Protein AF-F6WPB7-F1 (afdb_monomer)

Organism: Ciona intestinalis (NCBI:txid7719)

Sequence (108 aa):
MQIERGNTVSQFNFQTLTNLPKILIQEESEMYDKACGSCGDGVMTQIHNASVHAQSLCNITETITSPLLHVLEATNKKHEMELERIKLENEELKQQIAALSTELEIEV

Mean predicted aligned error: 7.41 Å

InterPro domains:
  IPR040749 BRCC36, C-terminal helical domain [PF18110] (13-93)

Radius of gyration: 27.07 Å; Cα contacts (8 Å, |Δi|>4): 23; chains: 1; bounding box: 57×30×82 Å

Secondary structure (DSSP, 8-state):
------SS--HHHHHHHHHHHHHHHHHHHHHHHHHH--TT--HHHHHHHHHHHHHHHHHHIIIIIHHHHHHHHHHHHHHHHHHHHHHHHHHHHHHHHHHHHHHHHH--

pLDDT: mean 89.82, std 11.3, range [43.94, 98.19]

Solvent-accessible surface area (backbone atoms only — not comparable to full-atom values): 6297 Å² total; per-residue (Å²): 140,84,86,78,89,73,95,66,86,48,72,68,58,51,52,54,62,65,42,51,61,54,51,54,52,49,55,52,49,56,51,50,52,58,69,66,66,52,87,84,69,49,72,68,56,53,53,49,52,53,51,51,49,53,52,50,55,50,48,49,40,65,70,48,46,48,54,51,49,54,50,52,53,54,50,50,56,50,50,54,55,49,49,53,53,51,51,52,54,51,52,53,51,49,51,51,53,51,52,56,54,54,55,58,65,72,77,112

Structure (mmCIF, N/CA/C/O backbone):
data_AF-F6WPB7-F1
#
_entry.id   AF-F6WPB7-F1
#
loop_
_atom_site.group_PDB
_atom_site.id
_atom_site.type_symbol
_atom_site.label_atom_id
_atom_site.label_alt_id
_atom_site.label_comp_id
_atom_site.label_asym_id
_atom_site.label_entity_id
_atom_site.label_seq_id
_atom_site.pdbx_PDB_ins_code
_atom_site.Cartn_x
_atom_site.Cartn_y
_atom_site.Cartn_z
_atom_site.occupancy
_atom_site.B_iso_or_equiv
_atom_site.auth_seq_id
_atom_site.auth_comp_id
_atom_site.auth_asym_id
_atom_site.auth_atom_id
_atom_site.pdbx_PDB_model_num
ATOM 1 N N . MET A 1 1 ? 4.701 25.554 13.020 1.00 56.72 1 MET A N 1
ATOM 2 C CA . MET A 1 1 ? 4.024 24.363 12.469 1.00 56.72 1 MET A CA 1
ATOM 3 C C . MET A 1 1 ? 3.796 23.409 13.631 1.00 56.72 1 MET A C 1
ATOM 5 O O . MET A 1 1 ? 4.776 22.999 14.237 1.00 56.72 1 MET A O 1
ATOM 9 N N . GLN A 1 2 ? 2.545 23.170 14.026 1.00 71.25 2 GLN A N 1
ATOM 10 C CA . GLN A 1 2 ? 2.192 22.207 15.077 1.00 71.25 2 GLN A CA 1
ATOM 11 C C . GLN A 1 2 ? 1.472 21.028 14.417 1.00 71.25 2 GLN A C 1
ATOM 13 O O . GLN A 1 2 ? 0.668 21.242 13.514 1.00 71.25 2 GLN A O 1
ATOM 18 N N . ILE A 1 3 ? 1.811 19.803 14.822 1.00 82.81 3 ILE A N 1
ATOM 19 C CA . ILE A 1 3 ? 1.161 18.582 14.337 1.00 82.81 3 ILE A CA 1
ATOM 20 C C . ILE A 1 3 ? 0.064 18.225 15.336 1.00 82.81 3 ILE A C 1
ATOM 22 O O . ILE A 1 3 ? 0.356 17.917 16.492 1.00 82.81 3 ILE A O 1
ATOM 26 N N . GLU A 1 4 ? -1.187 18.263 14.890 1.00 80.88 4 GLU A N 1
ATOM 27 C CA . GLU A 1 4 ? -2.320 17.762 15.667 1.00 80.88 4 GLU A CA 1
ATOM 28 C C . GLU A 1 4 ? -2.389 16.232 15.579 1.00 80.88 4 GLU A C 1
ATOM 30 O O . GLU A 1 4 ? -2.105 15.634 14.537 1.00 80.88 4 GLU A O 1
ATOM 35 N N . ARG A 1 5 ? -2.742 15.573 16.689 1.00 80.81 5 ARG A N 1
ATOM 36 C CA . ARG A 1 5 ? -2.836 14.108 16.741 1.00 80.81 5 ARG A CA 1
ATOM 37 C C . ARG A 1 5 ? -4.144 13.645 16.103 1.00 80.81 5 ARG A C 1
ATOM 39 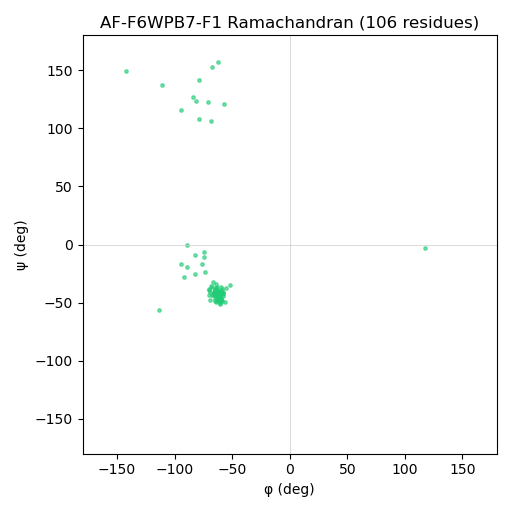O O . ARG A 1 5 ? -5.207 13.792 16.693 1.00 80.81 5 ARG A O 1
ATOM 46 N N . GLY A 1 6 ? -4.049 13.045 14.920 1.00 74.25 6 GLY A N 1
ATOM 47 C CA . GLY A 1 6 ? -5.145 12.285 14.323 1.00 74.25 6 GLY A CA 1
ATOM 48 C C . GLY A 1 6 ? -5.171 10.855 14.862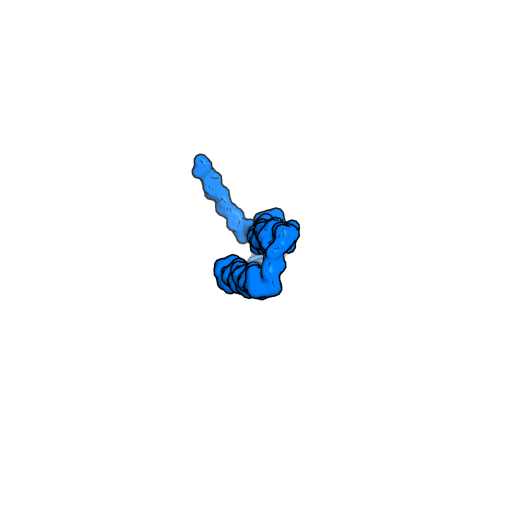 1.00 74.25 6 GLY A C 1
ATOM 49 O O . GLY A 1 6 ? -4.166 10.154 14.788 1.00 74.25 6 GLY A O 1
ATOM 50 N N . ASN A 1 7 ? -6.320 10.409 15.374 1.00 74.50 7 ASN A N 1
ATOM 51 C CA . ASN A 1 7 ? -6.500 9.030 15.853 1.00 74.50 7 ASN A CA 1
ATOM 52 C C . ASN A 1 7 ? -6.819 8.038 14.718 1.00 74.50 7 ASN A C 1
ATOM 54 O O . ASN A 1 7 ? -6.817 6.831 14.939 1.00 74.50 7 ASN A O 1
ATOM 58 N N . THR A 1 8 ? -7.082 8.534 13.505 1.00 81.31 8 T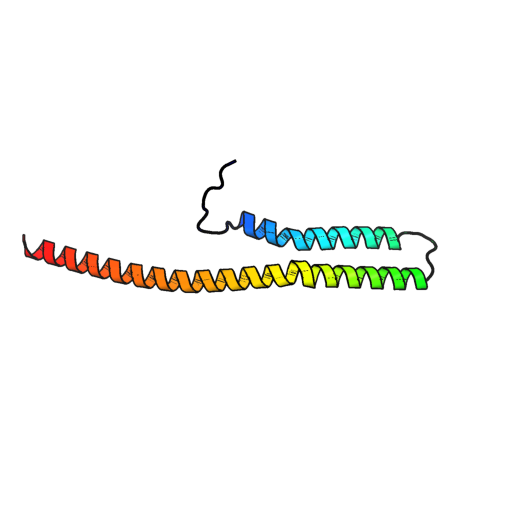HR A N 1
ATOM 59 C CA . THR A 1 8 ? -7.422 7.737 12.319 1.00 81.31 8 THR A CA 1
ATOM 60 C C . THR A 1 8 ? -6.794 8.336 11.065 1.00 81.31 8 THR A C 1
ATOM 62 O O . THR A 1 8 ? -6.675 9.557 10.946 1.00 81.31 8 THR A O 1
ATOM 65 N N . VAL A 1 9 ? -6.460 7.494 10.086 1.00 84.00 9 VAL A N 1
ATOM 66 C CA . VAL A 1 9 ? -6.050 7.949 8.751 1.00 84.00 9 VAL A CA 1
ATOM 67 C C . VAL A 1 9 ? -7.300 8.273 7.936 1.00 84.00 9 VAL A C 1
ATOM 69 O O . VAL A 1 9 ? -8.172 7.423 7.772 1.00 84.00 9 VAL A O 1
ATOM 72 N N . SER A 1 10 ? -7.403 9.503 7.428 1.00 89.25 10 SER A N 1
ATOM 73 C CA . SER A 1 10 ? -8.517 9.890 6.561 1.00 89.25 10 SER A CA 1
ATOM 74 C C . SER A 1 10 ? -8.447 9.162 5.216 1.00 89.25 10 SER A C 1
ATOM 76 O O . SER A 1 10 ? -7.364 8.842 4.716 1.00 89.25 10 SER A O 1
ATOM 78 N N . GLN A 1 11 ? -9.603 8.965 4.580 1.00 90.12 11 GLN A N 1
ATOM 79 C CA . GLN A 1 11 ? -9.672 8.401 3.230 1.00 90.12 11 GLN A CA 1
ATOM 80 C C . GLN A 1 11 ? -8.824 9.203 2.229 1.00 90.12 11 GLN A C 1
ATOM 82 O O . GLN A 1 11 ? -8.170 8.616 1.372 1.00 90.12 11 GLN A O 1
ATOM 87 N N . PHE A 1 12 ? -8.785 10.531 2.370 1.00 90.88 12 PHE A N 1
ATOM 88 C CA . PHE A 1 12 ? -7.959 11.405 1.536 1.00 90.88 12 PHE A CA 1
ATOM 89 C C . PHE A 1 12 ? -6.462 11.092 1.674 1.00 90.88 12 PHE A C 1
ATOM 91 O O . PHE A 1 12 ? -5.764 10.934 0.671 1.00 90.88 12 PHE A O 1
ATOM 98 N N . ASN A 1 13 ? -5.965 10.942 2.905 1.00 90.00 13 ASN A N 1
ATOM 99 C CA . ASN A 1 13 ? -4.559 10.613 3.147 1.00 90.00 13 ASN A CA 1
ATOM 100 C C . ASN A 1 13 ? -4.220 9.219 2.608 1.00 90.00 13 ASN A C 1
ATOM 102 O O . ASN A 1 13 ? -3.179 9.036 1.984 1.00 90.00 13 ASN A O 1
ATOM 106 N N . PHE A 1 14 ? -5.123 8.252 2.781 1.00 90.38 14 PHE A N 1
ATOM 107 C CA . PHE A 1 14 ? -4.966 6.907 2.231 1.00 90.38 14 PHE A CA 1
ATOM 108 C C . PHE A 1 14 ? -4.903 6.909 0.693 1.00 90.38 14 PHE A C 1
ATOM 110 O O . PHE A 1 14 ? -4.007 6.310 0.095 1.00 90.38 14 PHE A O 1
ATOM 117 N N . GLN A 1 15 ? -5.815 7.626 0.032 1.00 92.25 15 GLN A N 1
ATOM 118 C CA . GLN A 1 15 ? -5.795 7.786 -1.425 1.00 92.25 15 GLN A CA 1
ATOM 119 C C . GLN A 1 15 ? -4.508 8.465 -1.897 1.00 92.25 15 GLN A C 1
ATOM 121 O O . GLN A 1 15 ? -3.900 8.032 -2.869 1.00 92.25 15 GLN A O 1
ATOM 126 N N . THR A 1 16 ? -4.050 9.483 -1.172 1.00 93.62 16 THR A N 1
ATOM 127 C CA . THR A 1 16 ? -2.803 10.185 -1.492 1.00 93.62 16 THR A CA 1
ATOM 128 C C . THR A 1 16 ? -1.596 9.248 -1.398 1.00 93.62 16 THR A C 1
ATOM 130 O O . THR A 1 16 ? -0.793 9.198 -2.327 1.00 93.62 16 THR A O 1
ATOM 133 N N . LEU A 1 17 ? -1.495 8.441 -0.335 1.00 93.19 17 LEU A N 1
ATOM 134 C CA . LEU A 1 17 ? -0.423 7.450 -0.177 1.00 93.19 17 LEU A CA 1
ATOM 135 C C . LEU A 1 17 ? -0.432 6.405 -1.303 1.00 93.19 17 LEU A C 1
ATOM 137 O O . LEU A 1 17 ? 0.614 6.084 -1.858 1.00 93.19 17 LEU A O 1
ATOM 141 N N . THR A 1 18 ? -1.612 5.909 -1.682 1.00 93.25 18 THR A N 1
ATOM 142 C CA . THR A 1 18 ? -1.758 4.909 -2.759 1.00 93.25 18 THR A CA 1
ATOM 143 C C . THR A 1 18 ? -1.571 5.477 -4.168 1.00 93.25 18 THR A C 1
ATOM 145 O O . THR A 1 18 ? -1.443 4.713 -5.126 1.00 93.25 18 THR A O 1
ATOM 148 N N . ASN A 1 19 ? -1.521 6.802 -4.322 1.00 95.69 19 ASN A N 1
ATOM 149 C CA . ASN A 1 19 ? -1.212 7.439 -5.598 1.00 95.69 19 ASN A CA 1
ATOM 150 C C . ASN A 1 19 ? 0.292 7.510 -5.876 1.00 95.69 19 AS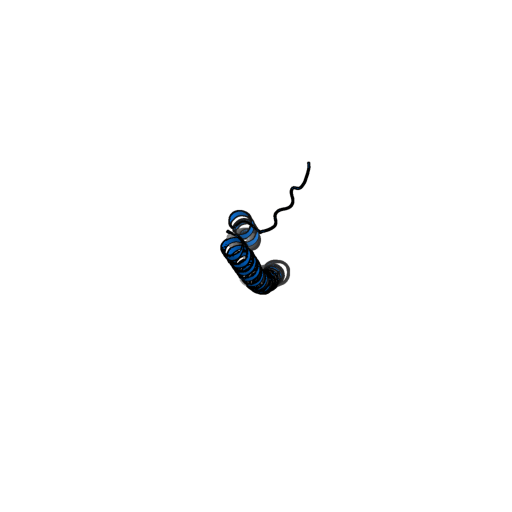N A C 1
ATOM 152 O O . ASN A 1 19 ? 0.669 7.513 -7.043 1.00 95.69 19 ASN A O 1
ATOM 156 N N . LEU A 1 20 ? 1.149 7.508 -4.851 1.00 96.31 20 LEU A N 1
ATOM 157 C CA . LEU A 1 20 ? 2.598 7.607 -5.044 1.00 96.31 20 LEU A CA 1
ATOM 158 C C . LEU A 1 20 ? 3.163 6.499 -5.960 1.00 96.31 20 LEU A C 1
ATOM 160 O O . LEU A 1 20 ? 3.828 6.848 -6.933 1.00 96.31 20 LEU A O 1
ATOM 164 N N . PRO A 1 21 ? 2.866 5.197 -5.759 1.00 96.81 21 PRO A N 1
ATOM 165 C CA . PRO A 1 21 ? 3.341 4.157 -6.674 1.00 96.81 21 PRO A CA 1
ATOM 166 C C . PRO A 1 21 ? 2.858 4.358 -8.114 1.00 96.81 21 PRO A C 1
ATOM 168 O O . PRO A 1 21 ? 3.604 4.110 -9.055 1.00 96.81 21 PRO A O 1
ATOM 171 N N . LYS A 1 22 ? 1.622 4.845 -8.294 1.00 96.94 22 LYS A N 1
ATOM 172 C CA . LYS A 1 22 ? 1.052 5.105 -9.624 1.00 96.94 22 LYS A CA 1
ATOM 173 C C . LYS A 1 22 ? 1.804 6.221 -10.341 1.00 96.94 22 LYS A C 1
ATOM 175 O O . LYS A 1 22 ? 2.070 6.093 -11.527 1.00 96.94 22 LYS A O 1
ATOM 180 N N . ILE A 1 23 ? 2.148 7.286 -9.616 1.00 98.12 23 ILE A N 1
ATOM 181 C CA . ILE A 1 23 ? 2.930 8.407 -10.148 1.00 98.12 23 ILE A CA 1
ATOM 182 C C . ILE A 1 23 ? 4.308 7.911 -10.595 1.00 98.12 23 ILE A C 1
ATOM 184 O O . ILE A 1 23 ? 4.692 8.164 -11.727 1.00 98.12 23 ILE A O 1
ATOM 188 N N . LEU A 1 24 ? 5.005 7.134 -9.761 1.00 98.06 24 LEU A N 1
ATOM 189 C CA . LEU A 1 24 ? 6.337 6.615 -10.095 1.00 98.06 24 LEU A CA 1
ATOM 190 C C . LEU A 1 24 ? 6.321 5.686 -11.319 1.00 98.06 24 LEU A C 1
ATOM 192 O O . LEU A 1 24 ? 7.187 5.788 -12.183 1.00 98.06 24 LEU A O 1
ATOM 196 N N . ILE A 1 25 ? 5.324 4.802 -11.422 1.00 97.50 25 ILE A N 1
ATOM 197 C CA . ILE A 1 25 ? 5.155 3.926 -12.594 1.00 97.50 25 ILE A CA 1
ATOM 198 C C . ILE A 1 25 ? 4.862 4.748 -13.853 1.00 97.50 25 ILE A C 1
ATOM 200 O O . ILE A 1 25 ? 5.380 4.437 -14.926 1.00 97.50 25 ILE A O 1
ATOM 204 N N . GLN A 1 26 ? 4.040 5.792 -13.732 1.00 97.75 26 GLN A N 1
ATOM 205 C CA . GLN A 1 26 ? 3.717 6.680 -14.843 1.00 97.75 26 GLN A CA 1
ATOM 206 C C . GLN A 1 26 ? 4.959 7.444 -15.322 1.00 97.75 26 GLN A C 1
ATOM 208 O O . GLN A 1 26 ? 5.237 7.448 -16.517 1.00 97.75 26 GLN A O 1
ATOM 213 N N . GLU A 1 27 ? 5.736 8.024 -14.405 1.00 97.75 27 GLU A N 1
ATOM 214 C CA . GLU A 1 27 ? 6.992 8.716 -14.724 1.00 97.75 27 GLU A CA 1
ATOM 215 C C . GLU A 1 27 ? 7.987 7.786 -15.433 1.00 97.75 27 GLU A C 1
ATOM 217 O O . GLU A 1 27 ? 8.570 8.154 -16.453 1.00 97.75 27 GLU A O 1
ATOM 222 N N . GLU A 1 28 ? 8.139 6.556 -14.939 1.00 97.44 28 GLU A N 1
ATOM 223 C CA . GLU A 1 28 ? 9.002 5.542 -15.549 1.00 97.44 28 GLU A CA 1
ATOM 224 C C . GLU A 1 28 ? 8.525 5.142 -16.957 1.00 97.44 28 GLU A C 1
ATOM 226 O O . GLU A 1 28 ? 9.328 5.040 -17.885 1.00 97.44 28 GLU A O 1
ATOM 231 N N . SER A 1 29 ? 7.214 4.971 -17.144 1.00 95.88 29 SER A N 1
ATOM 232 C CA . SER A 1 29 ? 6.626 4.623 -18.446 1.00 95.88 29 SER A CA 1
ATOM 233 C C . SER A 1 29 ? 6.819 5.744 -19.470 1.00 95.88 29 SER A C 1
ATOM 235 O O . SER A 1 29 ? 7.206 5.491 -20.607 1.00 95.88 29 SER A O 1
ATOM 237 N N . GLU A 1 30 ? 6.646 7.001 -19.059 1.00 96.62 30 GLU A N 1
ATOM 238 C CA . GLU A 1 30 ? 6.881 8.158 -19.926 1.00 96.62 30 GLU A CA 1
ATOM 239 C C . GLU A 1 30 ? 8.349 8.296 -20.351 1.00 96.62 30 GLU A C 1
ATOM 241 O O . GLU A 1 30 ? 8.632 8.770 -21.455 1.00 96.62 30 GLU A O 1
ATOM 246 N N . MET A 1 31 ? 9.298 7.919 -19.488 1.00 94.38 31 MET A N 1
ATOM 247 C CA . MET A 1 31 ? 10.720 7.886 -19.842 1.00 94.38 31 MET A CA 1
ATOM 248 C C . MET A 1 31 ? 11.025 6.767 -20.837 1.00 94.38 31 MET A C 1
ATOM 250 O O . MET A 1 31 ? 11.732 7.008 -21.819 1.00 94.38 31 MET A O 1
ATOM 254 N N . TYR A 1 32 ? 10.464 5.577 -20.622 1.00 95.12 32 TYR A N 1
ATOM 255 C CA . TYR A 1 32 ? 10.605 4.448 -21.537 1.00 95.12 32 TYR A CA 1
ATOM 256 C C . TYR A 1 32 ? 10.045 4.764 -22.931 1.00 95.12 32 TYR A C 1
ATOM 258 O O . TYR A 1 32 ? 10.743 4.583 -23.929 1.00 95.12 32 TYR A O 1
ATOM 266 N N . ASP A 1 33 ? 8.842 5.335 -23.010 1.00 93.62 33 ASP A N 1
ATOM 267 C CA . ASP A 1 33 ? 8.213 5.704 -24.282 1.00 93.62 33 ASP A CA 1
ATOM 268 C C . ASP A 1 33 ? 9.051 6.729 -25.059 1.00 93.62 33 ASP A C 1
ATOM 270 O O . ASP A 1 33 ? 9.236 6.607 -26.273 1.00 93.62 33 ASP A O 1
ATOM 274 N N . LYS A 1 34 ? 9.629 7.717 -24.362 1.00 91.56 34 LYS A N 1
ATOM 275 C CA . LYS A 1 34 ? 10.561 8.683 -24.969 1.00 91.56 34 LYS A CA 1
ATOM 276 C C . LYS A 1 34 ? 11.825 8.003 -25.492 1.00 91.56 34 LYS A C 1
ATOM 278 O O . LYS A 1 34 ? 12.300 8.375 -26.562 1.00 91.56 34 LYS A O 1
ATOM 283 N N . ALA A 1 35 ? 12.353 7.023 -24.761 1.00 88.12 35 ALA A N 1
ATOM 284 C CA . ALA A 1 35 ? 13.549 6.274 -25.139 1.00 88.12 35 ALA A CA 1
ATOM 285 C C . ALA A 1 35 ? 13.309 5.270 -26.280 1.00 88.12 35 ALA A C 1
ATOM 287 O O . ALA A 1 35 ? 14.251 4.908 -26.973 1.00 88.12 35 ALA A O 1
ATOM 288 N N . CYS A 1 36 ? 12.073 4.810 -26.487 1.00 84.19 36 CYS A N 1
ATOM 289 C CA . CYS A 1 36 ? 11.707 3.918 -27.592 1.00 84.19 36 CYS A CA 1
ATOM 290 C C . CYS A 1 36 ? 11.165 4.655 -28.827 1.00 84.19 36 CYS A C 1
ATOM 292 O O . CYS A 1 36 ? 11.128 4.081 -29.915 1.00 84.19 36 CYS A O 1
ATOM 294 N N . GLY A 1 37 ? 10.753 5.919 -28.686 1.00 75.31 37 GLY A N 1
ATOM 295 C CA . GLY A 1 37 ? 10.267 6.759 -29.784 1.00 75.31 37 GLY A CA 1
ATOM 296 C C . GLY A 1 37 ? 11.357 7.290 -30.729 1.00 75.31 37 GLY A C 1
ATOM 297 O O . GLY A 1 37 ? 11.033 7.893 -31.755 1.00 75.31 37 GLY A O 1
ATOM 298 N N . SER A 1 38 ? 12.641 7.079 -30.423 1.00 74.94 38 SER A N 1
ATOM 299 C CA . SER A 1 38 ? 13.771 7.442 -31.286 1.00 74.94 38 SER A CA 1
ATOM 300 C C . SER A 1 38 ? 13.815 6.570 -32.545 1.00 74.94 38 SER A C 1
ATOM 302 O O . SER A 1 38 ? 14.201 5.401 -32.526 1.00 74.94 38 SER A O 1
ATOM 304 N N . CYS A 1 39 ? 13.451 7.153 -33.693 1.00 57.69 39 CYS A N 1
ATOM 305 C CA . CYS A 1 39 ? 13.660 6.519 -34.996 1.00 57.69 39 CYS A CA 1
ATOM 306 C C . CYS A 1 39 ? 15.147 6.183 -35.196 1.00 57.69 39 CYS A C 1
ATOM 308 O O . CYS A 1 39 ? 15.984 7.084 -35.226 1.00 57.69 39 CYS A O 1
ATOM 310 N N . GLY A 1 40 ? 15.456 4.899 -35.397 1.00 68.19 40 GLY A N 1
ATOM 311 C CA . GLY A 1 40 ? 16.805 4.420 -35.720 1.00 68.19 40 GLY A CA 1
ATOM 312 C C . GLY A 1 40 ? 17.432 3.483 -34.688 1.00 68.19 40 GLY A C 1
ATOM 313 O O . GLY A 1 40 ? 18.516 2.962 -34.952 1.00 68.19 40 GLY A O 1
ATOM 314 N N . ASP A 1 41 ? 16.770 3.218 -33.560 1.00 73.88 41 ASP A N 1
ATOM 315 C CA . ASP A 1 41 ? 17.309 2.295 -32.565 1.00 73.88 41 ASP A CA 1
ATOM 316 C C . ASP A 1 41 ? 17.266 0.842 -33.041 1.00 73.88 41 ASP A C 1
ATOM 318 O O . ASP A 1 41 ? 16.217 0.281 -33.375 1.00 73.88 41 ASP A O 1
ATOM 322 N N . GLY A 1 42 ? 18.446 0.219 -33.059 1.00 85.44 42 GLY A N 1
ATOM 323 C CA . GLY A 1 42 ? 18.593 -1.197 -33.358 1.00 85.44 42 GLY A CA 1
ATOM 324 C C . GLY A 1 42 ? 17.877 -2.072 -32.326 1.00 85.44 42 GLY A C 1
ATOM 325 O O . GLY A 1 42 ? 17.683 -1.685 -31.175 1.00 85.44 42 GLY A O 1
ATOM 326 N N . VAL A 1 43 ? 17.539 -3.300 -32.725 1.00 88.94 43 VAL A N 1
ATOM 327 C CA . VAL A 1 43 ? 16.828 -4.284 -31.883 1.00 88.94 43 VAL A CA 1
ATOM 328 C C . VAL A 1 43 ? 17.501 -4.480 -30.517 1.00 88.94 43 VAL A C 1
ATOM 330 O O . VAL A 1 43 ? 16.820 -4.635 -29.509 1.00 88.94 43 VAL A O 1
ATOM 333 N N . MET A 1 44 ? 18.835 -4.415 -30.456 1.00 91.31 44 MET A N 1
ATOM 334 C CA . MET A 1 44 ? 19.569 -4.546 -29.194 1.00 91.31 44 MET A CA 1
ATOM 335 C C . MET A 1 44 ? 19.275 -3.401 -28.212 1.00 91.31 44 MET A C 1
ATOM 337 O O . MET A 1 44 ? 19.121 -3.649 -27.019 1.00 91.31 44 MET A O 1
ATOM 341 N N . THR A 1 45 ? 19.148 -2.166 -28.704 1.00 90.88 45 THR A N 1
ATOM 342 C CA . THR A 1 45 ? 18.791 -0.999 -27.884 1.00 90.88 45 THR A CA 1
ATOM 343 C C . THR A 1 45 ? 17.369 -1.131 -27.348 1.00 90.88 45 THR A C 1
ATOM 345 O O . THR A 1 45 ? 17.128 -0.879 -26.173 1.00 90.88 45 THR A O 1
ATOM 348 N N . GLN A 1 46 ? 16.438 -1.620 -28.171 1.00 91.19 46 GLN A N 1
ATOM 349 C CA . GLN A 1 46 ? 15.056 -1.858 -27.743 1.00 91.19 46 GLN A CA 1
ATOM 350 C C . GLN A 1 46 ? 14.982 -2.915 -26.630 1.00 91.19 46 GLN A C 1
ATOM 352 O O . GLN A 1 46 ? 14.323 -2.699 -25.616 1.00 91.19 46 GLN A O 1
ATOM 357 N N . ILE A 1 47 ? 15.710 -4.029 -26.779 1.00 93.00 47 ILE A N 1
ATOM 358 C CA . ILE A 1 47 ? 15.797 -5.076 -25.748 1.00 93.00 47 ILE A CA 1
ATOM 359 C C . ILE A 1 47 ? 16.414 -4.523 -24.457 1.00 93.00 47 ILE A C 1
ATOM 361 O O . ILE A 1 47 ? 15.928 -4.823 -23.363 1.00 93.00 47 ILE A O 1
ATOM 365 N N . HIS A 1 48 ? 17.468 -3.710 -24.569 1.00 93.94 48 HIS A N 1
ATOM 366 C CA . HIS A 1 48 ? 18.103 -3.078 -23.417 1.00 93.94 48 HIS A CA 1
ATOM 367 C C . HIS A 1 48 ? 17.127 -2.166 -22.664 1.00 93.94 48 HIS A C 1
ATOM 369 O O . HIS A 1 48 ? 16.941 -2.348 -21.462 1.00 93.94 48 HIS A O 1
ATOM 375 N N . ASN A 1 49 ? 16.447 -1.259 -23.370 1.00 93.62 49 ASN A N 1
ATOM 376 C CA . ASN A 1 49 ? 15.490 -0.329 -22.770 1.00 93.62 49 ASN A CA 1
ATOM 377 C C . ASN A 1 49 ? 14.333 -1.076 -22.100 1.00 93.62 49 ASN A C 1
ATOM 379 O O . ASN A 1 49 ? 13.966 -0.750 -20.975 1.00 93.62 49 ASN A O 1
ATOM 383 N N . ALA A 1 50 ? 13.802 -2.121 -22.745 1.00 94.56 50 ALA A N 1
ATOM 384 C CA . ALA A 1 50 ? 12.731 -2.935 -22.173 1.00 94.56 50 ALA A CA 1
ATOM 385 C C . ALA A 1 50 ? 13.177 -3.649 -20.887 1.00 94.56 50 ALA A C 1
ATOM 387 O O . ALA A 1 50 ? 12.422 -3.729 -19.919 1.00 94.56 50 ALA A O 1
ATOM 388 N N . SER A 1 51 ? 14.421 -4.134 -20.856 1.00 97.06 51 SER A N 1
ATOM 389 C CA . SER A 1 51 ? 14.992 -4.794 -19.677 1.00 97.06 51 SER A CA 1
ATOM 390 C C . SER A 1 51 ? 15.186 -3.815 -18.518 1.00 97.06 51 SER A C 1
ATOM 392 O O . SER A 1 51 ? 14.844 -4.136 -17.381 1.00 97.06 51 SER A O 1
ATOM 394 N N . VAL A 1 52 ? 15.697 -2.613 -18.802 1.00 96.75 52 VAL A N 1
ATOM 395 C CA . VAL A 1 52 ? 15.880 -1.550 -17.801 1.00 96.75 52 VAL A CA 1
ATOM 396 C C . VAL A 1 52 ? 14.532 -1.084 -17.254 1.00 96.75 52 VAL A C 1
ATOM 398 O O . VAL A 1 52 ? 14.375 -0.979 -16.040 1.00 96.75 52 VAL A O 1
ATOM 401 N N . HIS A 1 53 ? 13.540 -0.890 -18.124 1.00 97.38 53 HIS A N 1
ATOM 402 C CA . HIS A 1 53 ? 12.187 -0.521 -17.719 1.00 97.38 53 HIS A CA 1
ATOM 403 C C . HIS A 1 53 ? 11.563 -1.578 -16.796 1.00 97.38 53 HIS A C 1
ATOM 405 O O . HIS A 1 53 ? 11.096 -1.258 -15.704 1.00 97.38 53 HIS A O 1
ATOM 411 N N . ALA A 1 54 ? 11.637 -2.860 -17.176 1.00 98.00 54 ALA A N 1
ATOM 412 C CA . ALA A 1 54 ? 11.161 -3.956 -16.335 1.00 98.00 54 ALA A CA 1
ATOM 413 C C . ALA A 1 54 ? 11.869 -3.984 -14.968 1.00 98.00 54 ALA A C 1
ATOM 415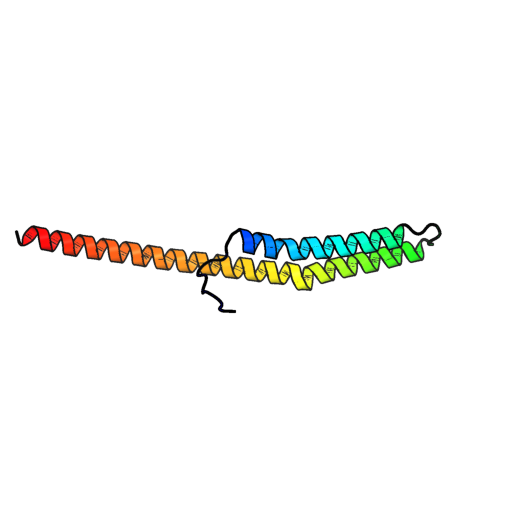 O O . ALA A 1 54 ? 11.217 -4.147 -13.937 1.00 98.00 54 ALA A O 1
ATOM 416 N N . GLN A 1 55 ? 13.189 -3.771 -14.942 1.00 98.06 55 GLN A N 1
ATOM 417 C CA . GLN A 1 55 ? 13.955 -3.688 -13.699 1.00 98.06 55 GLN A CA 1
ATOM 418 C C . GLN A 1 55 ? 13.503 -2.511 -12.819 1.00 98.06 55 GLN A C 1
ATOM 420 O O . GLN A 1 55 ? 13.375 -2.679 -11.605 1.00 98.06 55 GLN A O 1
ATOM 425 N N . SER A 1 56 ? 13.228 -1.345 -13.409 1.00 97.69 56 SER A N 1
ATOM 426 C CA . SER A 1 56 ? 12.741 -0.167 -12.681 1.00 97.69 56 SER A CA 1
ATOM 427 C C . SER A 1 56 ? 11.359 -0.417 -12.065 1.00 97.69 56 SER A C 1
ATOM 429 O O . SER A 1 56 ? 11.159 -0.176 -10.873 1.00 97.69 56 SER A O 1
ATOM 431 N N . LEU A 1 57 ? 10.430 -1.015 -12.820 1.00 98.06 57 LEU A N 1
ATOM 432 C CA . LEU A 1 57 ? 9.103 -1.382 -12.311 1.00 98.06 57 LEU A CA 1
ATOM 433 C C . LEU A 1 57 ? 9.170 -2.402 -11.164 1.00 98.06 57 LEU A C 1
ATOM 435 O O . LEU A 1 57 ? 8.457 -2.255 -10.163 1.00 98.06 57 LEU A O 1
ATOM 439 N N . CYS A 1 58 ? 10.043 -3.411 -11.269 1.00 98.19 58 CYS A N 1
ATOM 440 C CA . CYS A 1 58 ? 10.299 -4.347 -10.172 1.00 98.19 58 CYS A CA 1
ATOM 441 C C . CYS A 1 58 ? 10.821 -3.607 -8.937 1.00 98.19 58 CYS A C 1
ATOM 443 O O . CYS A 1 58 ? 10.285 -3.780 -7.845 1.00 98.19 58 CYS A O 1
ATOM 445 N N . ASN A 1 59 ? 11.794 -2.713 -9.115 1.00 98.00 59 ASN A N 1
ATOM 446 C CA . ASN A 1 59 ? 12.354 -1.931 -8.022 1.00 98.00 59 ASN A CA 1
ATOM 447 C C . ASN A 1 59 ? 11.298 -1.038 -7.342 1.00 98.00 59 ASN A C 1
ATOM 449 O O . ASN A 1 59 ? 11.218 -1.025 -6.116 1.00 98.00 59 ASN A O 1
ATOM 453 N N . ILE A 1 60 ? 10.435 -0.345 -8.096 1.00 97.94 60 ILE A N 1
ATOM 454 C CA . ILE A 1 60 ? 9.314 0.441 -7.535 1.00 97.94 60 ILE A CA 1
ATOM 455 C C . ILE A 1 60 ? 8.363 -0.464 -6.737 1.00 97.94 60 ILE A C 1
ATOM 457 O O . ILE A 1 60 ? 7.887 -0.103 -5.655 1.00 97.94 60 ILE A O 1
ATOM 461 N N . THR A 1 61 ? 8.087 -1.660 -7.250 1.00 97.56 61 THR A N 1
ATOM 462 C CA . THR A 1 61 ? 7.206 -2.623 -6.583 1.00 97.56 61 THR A CA 1
ATOM 463 C C . THR A 1 61 ? 7.802 -3.102 -5.260 1.00 97.56 61 THR A C 1
ATOM 465 O O . THR A 1 61 ? 7.126 -3.062 -4.231 1.00 97.56 61 THR A O 1
ATOM 468 N N . GLU A 1 62 ? 9.070 -3.506 -5.264 1.00 97.94 62 GLU A N 1
ATOM 469 C CA . GLU A 1 62 ? 9.766 -4.047 -4.095 1.00 97.94 62 GLU A CA 1
ATOM 470 C C . GLU A 1 62 ? 10.036 -2.986 -3.025 1.00 97.94 62 GLU A C 1
ATOM 472 O O . GLU A 1 62 ? 9.894 -3.263 -1.835 1.00 97.94 62 GLU A O 1
ATOM 477 N N . THR A 1 63 ? 10.397 -1.767 -3.429 1.00 97.31 63 THR A N 1
ATOM 478 C CA . THR A 1 63 ? 10.836 -0.721 -2.492 1.00 97.31 63 THR A CA 1
ATOM 479 C C . THR A 1 63 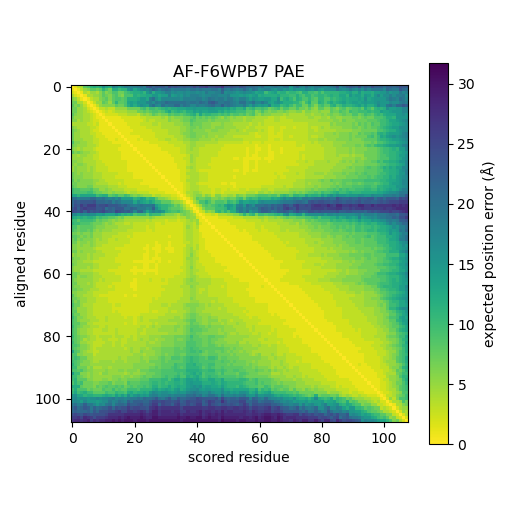? 9.712 0.186 -2.004 1.00 97.31 63 THR A C 1
ATOM 481 O O . THR A 1 63 ? 9.796 0.695 -0.887 1.00 97.31 63 THR A O 1
ATOM 484 N N . ILE A 1 64 ? 8.653 0.382 -2.796 1.00 96.69 64 ILE A N 1
ATOM 485 C CA . ILE A 1 64 ? 7.553 1.294 -2.452 1.00 96.69 64 ILE A CA 1
ATOM 486 C C . ILE A 1 64 ? 6.256 0.522 -2.226 1.00 96.69 64 ILE A C 1
ATOM 488 O O . ILE A 1 64 ? 5.649 0.622 -1.158 1.00 96.69 64 ILE A O 1
ATOM 492 N N . THR A 1 65 ? 5.823 -0.253 -3.220 1.00 96.25 65 THR A N 1
ATOM 493 C CA . THR A 1 65 ? 4.472 -0.840 -3.223 1.00 96.25 65 THR A CA 1
ATOM 494 C C . THR A 1 65 ? 4.312 -1.918 -2.153 1.00 96.25 65 THR A C 1
ATOM 496 O O . THR A 1 65 ? 3.344 -1.887 -1.395 1.00 96.25 65 THR A O 1
ATOM 499 N N . SER A 1 66 ? 5.267 -2.844 -2.058 1.00 97.44 66 SER A N 1
ATOM 500 C CA . SER A 1 66 ? 5.226 -3.945 -1.091 1.00 97.44 66 SER A CA 1
ATOM 501 C C . SER A 1 66 ? 5.287 -3.451 0.367 1.00 97.44 66 SER A C 1
ATOM 503 O O . SER A 1 66 ? 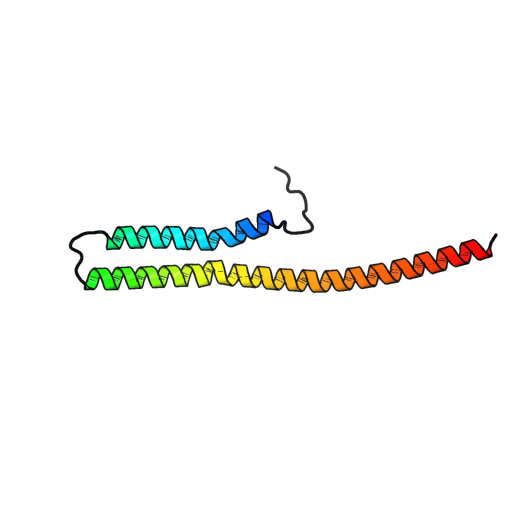4.385 -3.781 1.142 1.00 97.44 66 SER A O 1
ATOM 505 N N . PRO A 1 67 ? 6.231 -2.571 0.763 1.00 97.19 67 PRO A N 1
ATOM 506 C CA . PRO A 1 67 ? 6.233 -1.992 2.106 1.00 97.19 67 PRO A CA 1
ATOM 507 C C . PRO A 1 67 ? 4.961 -1.208 2.438 1.00 97.19 67 PRO A C 1
ATOM 509 O O . PRO A 1 67 ? 4.450 -1.327 3.552 1.00 97.19 67 PRO A O 1
ATOM 512 N N . LEU A 1 68 ? 4.422 -0.436 1.485 1.00 95.94 68 LEU A N 1
ATOM 513 C CA . LEU A 1 68 ? 3.166 0.285 1.686 1.00 95.94 68 LEU A CA 1
ATOM 514 C C . LEU A 1 68 ? 2.017 -0.688 1.973 1.00 95.94 68 LEU A C 1
ATOM 516 O O . LEU A 1 68 ? 1.279 -0.482 2.935 1.00 95.94 68 LEU A O 1
ATOM 520 N N . LEU A 1 69 ? 1.892 -1.760 1.186 1.00 95.81 69 LEU A N 1
ATOM 521 C CA . LEU A 1 69 ? 0.871 -2.783 1.397 1.00 95.81 69 LEU A CA 1
ATOM 522 C C . LEU A 1 69 ? 1.001 -3.426 2.783 1.00 95.81 69 LEU A C 1
ATOM 524 O O . LEU A 1 69 ? 0.025 -3.448 3.530 1.00 95.81 69 LEU A O 1
ATOM 528 N N . HIS A 1 70 ? 2.208 -3.844 3.174 1.00 96.19 70 HIS A N 1
ATOM 529 C CA . HIS A 1 70 ? 2.448 -4.434 4.494 1.00 96.19 70 HIS A CA 1
ATOM 530 C C . HIS A 1 70 ? 2.053 -3.496 5.643 1.00 96.19 70 HIS A C 1
ATOM 532 O O . HIS A 1 70 ? 1.456 -3.929 6.630 1.00 96.19 70 HIS A O 1
ATOM 538 N N . VAL A 1 71 ? 2.359 -2.199 5.531 1.00 93.12 71 VAL A N 1
ATOM 539 C CA . VAL A 1 71 ? 1.975 -1.209 6.548 1.00 93.12 71 VAL A CA 1
ATOM 540 C C . VAL A 1 71 ? 0.457 -1.055 6.618 1.00 93.12 71 VAL A C 1
ATOM 542 O O . VAL A 1 71 ? -0.097 -0.974 7.717 1.00 93.12 71 VAL A O 1
ATOM 545 N N . LEU A 1 72 ? -0.226 -1.025 5.473 1.00 92.50 72 LEU A N 1
ATOM 546 C CA . LEU A 1 72 ? -1.683 -0.917 5.419 1.00 92.50 72 LEU A CA 1
ATOM 547 C C . LEU A 1 72 ? -2.365 -2.150 6.023 1.00 92.50 72 LEU A C 1
ATOM 549 O O . LEU A 1 72 ? -3.281 -1.997 6.829 1.00 92.50 72 LEU A O 1
ATOM 553 N N . GLU A 1 73 ? -1.882 -3.350 5.713 1.00 94.94 73 GLU A N 1
ATOM 554 C CA . GLU A 1 73 ? -2.379 -4.605 6.287 1.00 94.94 73 GLU A CA 1
ATOM 555 C C . GLU A 1 73 ? -2.172 -4.658 7.805 1.00 94.94 73 GLU A C 1
ATOM 557 O O . GLU A 1 73 ? -3.109 -4.937 8.558 1.00 94.94 73 GLU A O 1
ATOM 562 N N . ALA A 1 74 ? -0.967 -4.327 8.278 1.00 94.12 74 ALA A N 1
ATOM 563 C CA . ALA A 1 74 ? -0.662 -4.280 9.705 1.00 94.12 74 ALA A CA 1
ATOM 564 C C . ALA A 1 74 ? -1.528 -3.246 10.443 1.00 94.12 74 ALA A C 1
ATOM 566 O O . ALA A 1 74 ? -2.011 -3.503 11.548 1.00 94.12 74 ALA A O 1
ATOM 567 N N . THR A 1 75 ? -1.758 -2.087 9.820 1.00 91.62 75 THR A N 1
ATOM 568 C CA . THR A 1 75 ? -2.616 -1.031 10.369 1.00 91.62 75 THR A CA 1
ATOM 569 C C . THR A 1 75 ? -4.070 -1.481 10.439 1.00 91.62 75 THR A C 1
ATOM 571 O O . THR A 1 75 ? -4.716 -1.279 11.466 1.00 91.62 75 THR A O 1
ATOM 574 N N . ASN A 1 76 ? -4.577 -2.144 9.397 1.00 91.81 76 ASN A N 1
ATOM 575 C CA . ASN A 1 76 ? -5.935 -2.677 9.395 1.00 91.81 76 ASN A CA 1
ATOM 576 C C . ASN A 1 76 ? -6.128 -3.712 10.510 1.00 91.81 76 ASN A C 1
ATOM 578 O O . ASN A 1 76 ? -7.037 -3.580 11.324 1.00 91.81 76 ASN A O 1
ATOM 582 N N . LYS A 1 77 ? -5.203 -4.671 10.628 1.00 95.44 77 LYS A N 1
ATOM 583 C CA . LYS A 1 77 ? -5.231 -5.676 11.698 1.00 95.44 77 LYS A CA 1
ATOM 584 C C . LYS A 1 77 ? -5.212 -5.039 13.090 1.00 95.44 77 LYS A C 1
ATOM 586 O O . LYS A 1 77 ? -5.927 -5.473 13.990 1.00 95.44 77 LYS A O 1
ATOM 591 N N . LYS A 1 78 ? -4.408 -3.988 13.280 1.00 93.19 78 LYS A N 1
ATOM 592 C CA . LYS A 1 78 ? -4.383 -3.228 14.535 1.00 93.19 78 LYS A CA 1
ATOM 593 C C . LYS A 1 78 ? -5.735 -2.566 14.821 1.00 93.19 78 LYS A C 1
ATOM 595 O O . LYS A 1 78 ? -6.187 -2.605 15.961 1.00 93.19 78 LYS A O 1
ATOM 600 N N . HIS A 1 79 ? -6.368 -1.960 13.817 1.00 92.62 79 HIS A N 1
ATOM 601 C CA . HIS A 1 79 ? -7.683 -1.339 13.976 1.00 92.62 79 HIS A CA 1
ATOM 602 C C . HIS A 1 79 ? -8.775 -2.362 14.296 1.00 92.62 79 HIS A C 1
ATOM 604 O O . HIS A 1 79 ? -9.621 -2.078 15.134 1.00 92.62 79 HIS A O 1
ATOM 610 N N . GLU A 1 80 ? -8.739 -3.551 13.692 1.00 95.38 80 GLU A N 1
ATOM 611 C CA . GLU A 1 80 ? -9.671 -4.640 14.010 1.00 95.38 80 GLU A CA 1
ATOM 612 C C . GLU A 1 80 ? -9.547 -5.077 15.476 1.00 95.38 80 GLU A C 1
ATOM 614 O O . GLU A 1 80 ? -10.551 -5.172 16.179 1.00 95.38 80 GLU A O 1
ATOM 619 N N . MET A 1 81 ? -8.320 -5.267 15.970 1.00 95.75 81 MET A N 1
ATOM 620 C CA . MET A 1 81 ? -8.085 -5.608 17.378 1.00 95.75 81 MET A CA 1
ATOM 621 C C . MET A 1 81 ? -8.571 -4.511 18.332 1.00 95.75 81 MET A C 1
ATOM 623 O O . MET A 1 81 ? -9.191 -4.806 19.354 1.00 95.75 81 MET A O 1
ATOM 627 N N . GLU A 1 82 ? -8.301 -3.247 18.003 1.00 94.88 82 GLU A N 1
ATOM 628 C CA . GLU A 1 82 ? -8.737 -2.116 18.823 1.00 94.88 82 GLU A CA 1
ATOM 629 C C . GLU A 1 82 ? -10.261 -1.953 18.802 1.00 94.88 82 GLU A C 1
ATOM 631 O O . GLU A 1 82 ? -10.862 -1.658 19.832 1.00 94.88 82 GLU A O 1
ATOM 636 N N . LEU A 1 83 ? -10.906 -2.209 17.662 1.00 95.56 83 LEU A N 1
ATOM 637 C CA . LEU A 1 83 ? -12.359 -2.180 17.542 1.00 95.56 83 LEU A CA 1
ATOM 638 C C . LEU A 1 83 ? -13.018 -3.217 18.457 1.00 95.56 83 LEU A C 1
ATOM 640 O O . LEU A 1 83 ? -13.986 -2.890 19.138 1.00 95.56 83 LEU A O 1
ATOM 644 N N . GLU A 1 84 ? -12.500 -4.445 18.500 1.00 97.12 84 GLU A N 1
ATOM 645 C CA . GLU A 1 84 ? -13.025 -5.482 19.395 1.00 97.12 84 GLU A CA 1
ATOM 646 C C . GLU A 1 84 ? -12.827 -5.119 20.871 1.00 97.12 84 GLU A C 1
ATOM 648 O O . GLU A 1 84 ? -13.751 -5.262 21.673 1.00 97.12 84 GLU A O 1
ATOM 653 N N . ARG A 1 85 ? -11.667 -4.550 21.225 1.00 97.38 85 ARG A N 1
ATOM 654 C CA . ARG A 1 85 ? -11.409 -4.041 22.580 1.00 97.38 85 ARG A CA 1
ATOM 655 C C . ARG A 1 85 ? -12.409 -2.950 22.976 1.00 97.38 85 ARG A C 1
ATOM 657 O O . ARG A 1 85 ? -12.988 -3.014 24.057 1.00 97.38 85 ARG A O 1
ATOM 664 N N . ILE A 1 86 ? -12.632 -1.970 22.096 1.00 96.38 86 ILE A N 1
ATOM 665 C CA . ILE A 1 86 ? -13.564 -0.859 22.333 1.00 96.38 86 ILE A CA 1
ATOM 666 C C . ILE A 1 86 ? -15.003 -1.367 22.446 1.00 96.38 86 ILE A C 1
ATOM 668 O O . ILE A 1 86 ? -15.746 -0.881 23.292 1.00 96.38 86 ILE A O 1
ATOM 672 N N . LYS A 1 87 ? -15.418 -2.337 21.622 1.00 96.94 87 LYS A N 1
ATOM 673 C CA . LYS A 1 87 ? -16.759 -2.934 21.720 1.00 96.94 87 LYS A CA 1
ATOM 674 C C . LYS A 1 87 ? -16.977 -3.605 23.072 1.00 96.94 87 LYS A C 1
ATOM 676 O O . LYS A 1 87 ? -18.023 -3.387 23.672 1.00 96.94 87 LYS A O 1
ATOM 681 N N . LEU A 1 88 ? -16.002 -4.380 23.548 1.00 97.25 88 LEU A N 1
ATOM 682 C CA . LEU A 1 88 ? -16.091 -5.034 24.853 1.00 97.25 88 LEU A CA 1
ATOM 683 C C . LEU A 1 88 ? -16.230 -4.002 25.979 1.00 97.25 88 LEU A C 1
ATOM 685 O O . LEU A 1 88 ? -17.171 -4.075 26.763 1.00 97.25 88 LEU A O 1
ATOM 689 N N . GLU A 1 89 ? -15.352 -2.997 25.994 1.00 96.81 89 GLU A N 1
ATOM 690 C CA . GLU A 1 89 ? -15.396 -1.906 26.974 1.00 96.81 89 GLU A CA 1
ATOM 691 C C . GLU A 1 89 ? -16.735 -1.149 26.915 1.00 96.81 89 GLU A C 1
ATOM 693 O O . GLU A 1 89 ? -17.312 -0.798 27.941 1.00 96.81 89 GLU A O 1
ATOM 698 N N . ASN A 1 90 ? -17.282 -0.939 25.715 1.00 96.62 90 ASN A N 1
ATOM 699 C CA . ASN A 1 90 ? -18.574 -0.286 25.538 1.00 96.62 90 ASN A CA 1
ATOM 700 C C . ASN A 1 90 ? -19.729 -1.094 26.151 1.00 96.62 90 ASN A C 1
ATOM 702 O O . ASN A 1 90 ? -20.603 -0.508 26.788 1.00 96.62 90 ASN A O 1
ATOM 706 N N . GLU A 1 91 ? -19.736 -2.417 25.981 1.00 97.00 91 GLU A N 1
ATOM 707 C CA . GLU A 1 91 ? -20.756 -3.289 26.572 1.00 97.00 91 GLU A CA 1
ATOM 708 C C . GLU A 1 91 ? -20.628 -3.375 28.098 1.00 97.00 91 GLU A C 1
ATOM 710 O O . GLU A 1 91 ? -21.636 -3.277 28.799 1.00 97.00 91 GLU A O 1
ATOM 715 N N . GLU A 1 92 ? -19.408 -3.468 28.632 1.00 96.50 92 GLU A N 1
ATOM 716 C CA . GLU A 1 92 ? -19.165 -3.426 30.080 1.00 96.50 92 GLU A CA 1
ATOM 717 C C . GLU A 1 92 ? -19.664 -2.113 30.697 1.00 96.50 92 GLU A C 1
ATOM 719 O O . GLU A 1 92 ? -20.374 -2.121 31.705 1.00 96.50 92 GLU A O 1
ATOM 724 N N . LEU A 1 93 ? -19.361 -0.977 30.062 1.00 96.19 93 LEU A N 1
ATOM 725 C CA . LEU A 1 93 ? -19.826 0.334 30.517 1.00 96.19 93 LEU A CA 1
ATOM 726 C C . LEU A 1 93 ? -21.354 0.456 30.449 1.00 96.19 93 L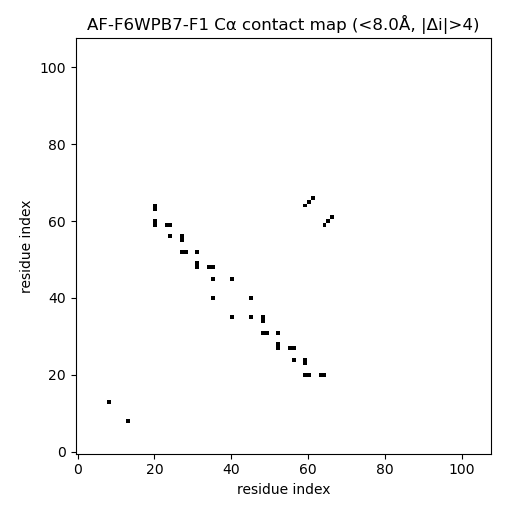EU A C 1
ATOM 728 O O . LEU A 1 93 ? -21.963 0.984 31.379 1.00 96.19 93 LEU A O 1
ATOM 732 N N . LYS A 1 94 ? -22.001 -0.064 29.397 1.00 95.31 94 LYS A N 1
ATOM 733 C CA . LYS A 1 94 ? -23.473 -0.098 29.313 1.00 95.31 94 LYS A CA 1
ATOM 734 C C . LYS A 1 94 ? -24.093 -0.911 30.446 1.00 95.31 94 LYS A C 1
ATOM 736 O O . LYS A 1 94 ? -25.087 -0.472 31.020 1.00 95.31 94 LYS A O 1
ATOM 741 N N . GLN A 1 95 ? -23.516 -2.065 30.781 1.00 94.44 95 GLN A N 1
ATOM 742 C CA . GLN A 1 95 ? -23.996 -2.899 31.887 1.00 94.44 95 GLN A CA 1
ATOM 743 C C . GLN A 1 95 ? -23.848 -2.189 33.236 1.00 94.44 95 GLN A C 1
ATOM 745 O O . GLN A 1 95 ? -24.788 -2.196 34.029 1.00 94.44 95 GLN A O 1
ATOM 750 N N . GLN A 1 96 ? -22.715 -1.522 33.475 1.00 94.62 96 GLN A N 1
ATOM 751 C CA . GLN A 1 96 ? -22.498 -0.733 34.693 1.00 94.62 96 GLN A CA 1
ATOM 752 C C . GLN A 1 96 ? -23.508 0.413 34.818 1.00 94.62 96 GLN A C 1
ATOM 754 O O . GLN A 1 96 ? -24.095 0.606 35.880 1.00 94.62 96 GLN A O 1
ATOM 759 N N . ILE A 1 97 ? -23.762 1.141 33.725 1.00 93.88 97 ILE A N 1
ATOM 760 C CA . ILE A 1 97 ? -24.759 2.220 33.700 1.00 93.88 97 ILE A CA 1
ATOM 761 C C . ILE A 1 97 ? -26.165 1.675 33.986 1.00 93.88 97 ILE A C 1
ATOM 763 O O . ILE A 1 97 ? -26.909 2.286 34.754 1.00 93.88 97 ILE A O 1
ATOM 767 N N . ALA A 1 98 ? -26.532 0.529 33.405 1.00 92.75 98 ALA A N 1
ATOM 768 C CA . ALA A 1 98 ? -27.835 -0.097 33.629 1.00 92.75 98 ALA A CA 1
ATOM 769 C C . ALA A 1 98 ? -28.018 -0.558 35.085 1.00 92.75 98 ALA A C 1
ATOM 771 O O . ALA A 1 98 ? -29.073 -0.319 35.675 1.00 92.75 98 ALA A O 1
ATOM 772 N N . ALA A 1 99 ? -26.988 -1.164 35.682 1.00 91.19 99 ALA A N 1
ATOM 773 C CA . ALA A 1 99 ? -27.005 -1.588 37.080 1.00 91.19 99 ALA A CA 1
ATOM 774 C C . ALA A 1 99 ? -27.193 -0.395 38.033 1.00 91.19 99 ALA A C 1
ATOM 776 O O . ALA A 1 99 ? -28.109 -0.406 38.851 1.00 91.19 99 ALA A O 1
ATOM 777 N N . LEU A 1 100 ? -26.406 0.671 37.850 1.00 90.38 100 LEU A N 1
ATOM 778 C CA . LEU A 1 100 ? -26.499 1.893 38.657 1.00 90.38 100 LEU A CA 1
ATOM 779 C C . LEU A 1 100 ? -27.850 2.605 38.499 1.00 90.38 100 LEU A C 1
ATOM 781 O O . LEU A 1 100 ? -28.382 3.148 39.461 1.00 90.38 100 LEU A O 1
ATOM 785 N N . SER A 1 101 ? -28.421 2.594 37.292 1.00 84.25 101 SER A N 1
ATOM 786 C CA . SER A 1 101 ? -29.744 3.185 37.042 1.00 84.25 101 SER A CA 1
ATOM 787 C C . SER A 1 101 ? -30.859 2.391 37.729 1.00 84.25 101 SER A C 1
ATOM 789 O O . SER A 1 101 ? -31.802 2.982 38.242 1.00 84.25 101 SER A O 1
ATOM 791 N N . THR A 1 102 ? -30.723 1.062 37.792 1.00 81.06 102 THR A N 1
ATOM 792 C CA . THR A 1 102 ? -31.682 0.183 38.480 1.00 81.06 102 THR A CA 1
ATOM 793 C C . THR A 1 102 ? -31.613 0.357 40.000 1.00 81.06 102 THR A C 1
ATOM 795 O O . THR A 1 102 ? -32.644 0.363 40.661 1.00 81.06 102 THR A O 1
ATOM 798 N N . GLU A 1 103 ? -30.417 0.541 40.568 1.00 75.25 103 GLU A N 1
ATOM 799 C CA . GLU A 1 103 ? -30.251 0.854 41.997 1.00 75.25 103 GLU A CA 1
ATOM 800 C C . GLU A 1 103 ? -30.877 2.209 42.362 1.00 75.25 103 GLU A C 1
ATOM 802 O O . GLU A 1 103 ? -31.525 2.319 43.402 1.00 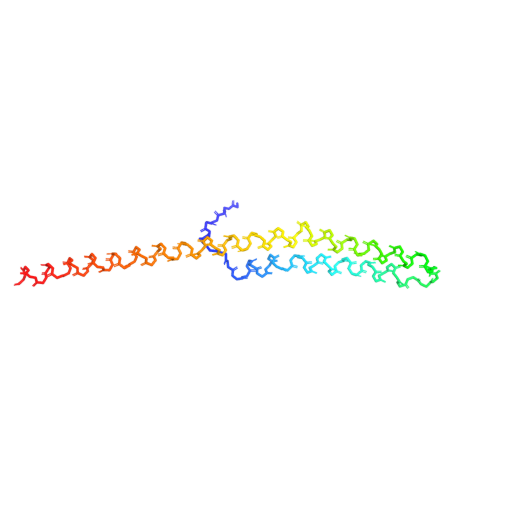75.25 103 GLU A O 1
ATOM 807 N N . LEU A 1 104 ? -30.779 3.210 41.478 1.00 69.50 104 LEU A N 1
ATOM 808 C CA . LEU A 1 104 ? -31.402 4.522 41.682 1.00 69.50 104 LEU A CA 1
ATOM 809 C C . LEU A 1 104 ? -32.941 4.478 41.666 1.00 69.50 104 LEU A C 1
ATOM 811 O O . LEU A 1 104 ? -33.580 5.274 42.348 1.00 69.50 104 LEU A O 1
ATOM 815 N N . GLU A 1 105 ? -33.543 3.571 40.891 1.00 60.72 105 GLU A N 1
ATOM 816 C CA . GLU A 1 105 ? -35.003 3.385 40.836 1.00 60.72 105 GLU A CA 1
ATOM 817 C C . GLU A 1 105 ? -35.566 2.635 42.056 1.00 60.72 105 GLU A C 1
ATOM 819 O O . GLU A 1 105 ? -36.767 2.694 42.299 1.00 60.72 105 GLU A O 1
ATOM 824 N N . ILE A 1 106 ? -34.724 1.945 42.836 1.00 54.75 106 ILE A N 1
ATOM 825 C CA . ILE A 1 106 ? -35.135 1.204 44.043 1.00 54.75 106 ILE A CA 1
ATOM 826 C C . ILE A 1 106 ? -35.098 2.094 45.304 1.00 54.75 106 ILE A C 1
ATOM 828 O O . ILE A 1 106 ? -35.758 1.779 46.295 1.00 54.75 106 ILE A O 1
ATOM 832 N N . GLU A 1 107 ? -34.368 3.214 45.281 1.00 49.44 107 GLU A N 1
ATOM 833 C CA . GLU A 1 107 ? -34.270 4.165 46.405 1.00 49.44 107 GLU A CA 1
ATOM 834 C C . GLU A 1 107 ? -35.344 5.281 46.412 1.00 49.44 107 GLU A C 1
ATOM 836 O O . GLU A 1 107 ? -35.351 6.098 47.338 1.00 49.44 107 GLU A O 1
ATOM 841 N N . VAL A 1 108 ? -36.265 5.320 45.435 1.00 43.94 108 VAL A N 1
ATOM 842 C CA . VAL A 1 108 ? -37.391 6.287 45.347 1.00 43.94 108 VAL A CA 1
ATOM 843 C C . VAL A 1 108 ? -38.725 5.617 45.664 1.00 43.94 108 VAL A C 1
ATOM 845 O O . VAL A 1 108 ? -39.507 6.221 46.436 1.00 43.94 108 VAL A O 1
#

Foldseek 3Di:
DDDDDDPDDDPVNVVVLVCVLVVQLVVLVVVLCVQVPDPPDDPVSNVVSVVVSVVSNVCSCVPRVVVVVVVVVVVVVVVVVVVVVVVVVVVVVVVVVVVVVVVVVVVD